Protein AF-A0A945BCZ2-F1 (afdb_monomer)

Foldseek 3Di:
DDDDDDDDDDDDDDDDDDDPPDDWDWDCDDVPDHIDTDDPVVVVVVVPDPDDPVRVVVVVVVVVVVVVLLVVLVCDVVPDPPPVSVVVSVD

Structure (mmCIF, N/CA/C/O backbone):
data_AF-A0A945BCZ2-F1
#
_entry.id   AF-A0A945BCZ2-F1
#
loop_
_atom_site.group_PDB
_atom_site.id
_atom_site.type_symbol
_atom_site.label_atom_id
_a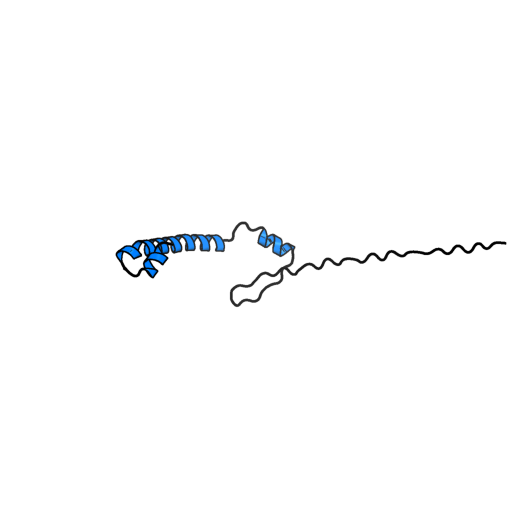tom_site.label_alt_id
_atom_site.label_comp_id
_atom_site.label_asym_id
_atom_site.label_entity_id
_atom_site.label_seq_id
_atom_site.pdbx_PDB_ins_code
_atom_site.Cartn_x
_atom_site.Cartn_y
_atom_site.Cartn_z
_atom_site.occupancy
_atom_site.B_iso_or_equiv
_atom_site.auth_seq_id
_atom_site.auth_comp_id
_atom_site.auth_asym_id
_atom_site.auth_atom_id
_atom_site.pdbx_PDB_model_num
ATOM 1 N N . MET A 1 1 ? 2.364 23.352 -91.811 1.00 39.44 1 MET A N 1
ATOM 2 C CA . MET A 1 1 ? 3.223 23.796 -90.691 1.00 39.44 1 MET A CA 1
ATOM 3 C C . MET A 1 1 ? 2.275 24.405 -89.666 1.00 39.44 1 MET A C 1
ATOM 5 O O . MET A 1 1 ? 1.742 25.468 -89.931 1.00 39.44 1 MET A O 1
ATOM 9 N N . ALA A 1 2 ? 1.690 23.589 -88.781 1.00 42.78 2 ALA A N 1
ATOM 10 C CA . ALA A 1 2 ? 2.104 23.437 -87.374 1.00 42.78 2 ALA A CA 1
ATOM 11 C C . ALA A 1 2 ? 2.303 24.820 -86.723 1.00 42.78 2 ALA A C 1
ATOM 13 O O . ALA A 1 2 ? 3.138 25.582 -87.188 1.00 42.78 2 ALA A O 1
ATOM 14 N N . ILE A 1 3 ? 1.531 25.212 -85.710 1.00 46.00 3 ILE A N 1
ATOM 15 C CA . ILE A 1 3 ? 1.830 24.879 -84.311 1.00 46.00 3 ILE A CA 1
ATOM 16 C C . ILE A 1 3 ? 0.552 25.077 -83.473 1.00 46.00 3 ILE A C 1
ATOM 18 O O . ILE A 1 3 ? -0.002 26.171 -83.431 1.00 46.00 3 ILE A O 1
ATOM 22 N N . ALA A 1 4 ? 0.103 24.017 -82.799 1.00 44.91 4 ALA A N 1
ATOM 23 C CA . ALA A 1 4 ? -0.865 24.089 -81.710 1.00 44.91 4 ALA A CA 1
ATOM 24 C C . ALA A 1 4 ? -0.082 24.118 -80.390 1.00 44.91 4 ALA A C 1
ATOM 26 O O . ALA A 1 4 ? 0.607 23.156 -80.054 1.00 44.91 4 ALA A O 1
ATOM 27 N N . THR A 1 5 ? -0.137 25.229 -79.662 1.00 49.50 5 THR A N 1
ATOM 28 C CA . THR A 1 5 ? 0.479 25.376 -78.339 1.00 49.50 5 THR A CA 1
ATOM 29 C C . THR A 1 5 ? -0.446 24.786 -77.275 1.00 49.50 5 THR A C 1
ATOM 31 O O . THR A 1 5 ? -1.357 25.442 -76.777 1.00 49.50 5 THR A O 1
ATOM 34 N N . LEU A 1 6 ? -0.217 23.516 -76.942 1.00 43.69 6 LEU A N 1
ATOM 35 C CA . LEU A 1 6 ? -0.850 22.825 -75.822 1.00 43.69 6 LEU A CA 1
ATOM 36 C C . LEU A 1 6 ? -0.071 23.150 -74.536 1.00 43.69 6 LEU A C 1
ATOM 38 O O . LEU A 1 6 ? 1.066 22.713 -74.370 1.00 43.69 6 LEU A O 1
ATOM 42 N N . ILE A 1 7 ? -0.666 23.928 -73.630 1.00 54.78 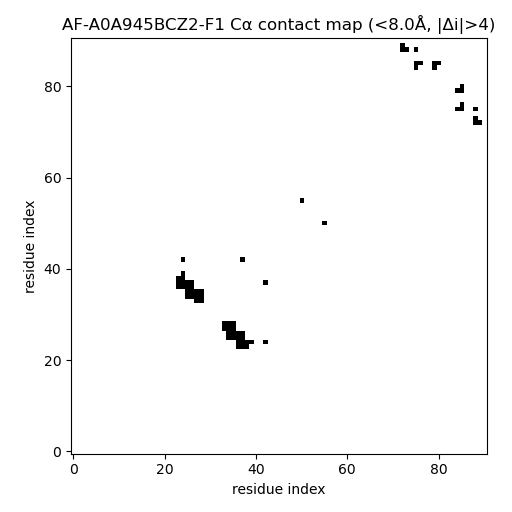7 ILE A N 1
ATOM 43 C CA . ILE A 1 7 ? -0.107 24.176 -72.294 1.00 54.78 7 ILE A CA 1
ATOM 44 C C . ILE A 1 7 ? -0.414 22.950 -71.427 1.00 54.78 7 ILE A C 1
ATOM 46 O O . ILE A 1 7 ? -1.549 22.748 -71.001 1.00 54.78 7 ILE A O 1
ATOM 50 N N . ALA A 1 8 ? 0.596 22.118 -71.178 1.00 52.94 8 ALA A N 1
ATOM 51 C CA . ALA A 1 8 ? 0.515 21.023 -70.219 1.00 52.94 8 ALA A CA 1
ATOM 52 C C . ALA A 1 8 ? 0.790 21.566 -68.807 1.00 52.94 8 ALA A C 1
ATOM 54 O O . ALA A 1 8 ? 1.936 21.830 -68.449 1.00 52.94 8 ALA A O 1
ATOM 55 N N . VAL A 1 9 ? -0.255 21.754 -67.998 1.00 59.22 9 VAL A N 1
ATOM 56 C CA . VAL A 1 9 ? -0.096 22.015 -66.559 1.00 59.22 9 VAL A CA 1
ATOM 57 C C . VAL A 1 9 ? 0.194 20.680 -65.874 1.00 59.22 9 VAL A C 1
ATOM 59 O O . VAL A 1 9 ? -0.706 19.875 -65.655 1.00 59.22 9 VAL A O 1
ATOM 62 N N . SER A 1 10 ? 1.461 20.420 -65.554 1.00 59.81 10 SER A N 1
ATOM 63 C CA . SER A 1 10 ? 1.850 19.292 -64.708 1.00 59.81 10 SER A CA 1
ATOM 64 C C . SER A 1 10 ? 1.598 19.654 -63.244 1.00 59.81 10 SER A C 1
ATOM 66 O O . SER A 1 10 ? 2.404 20.342 -62.617 1.00 59.81 10 SER A O 1
ATOM 68 N N . SER A 1 11 ? 0.472 19.217 -62.683 1.00 61.72 11 SER A N 1
ATOM 69 C CA . SER A 1 11 ? 0.252 19.272 -61.237 1.00 61.72 11 SER A CA 1
ATOM 70 C C . SER A 1 11 ? 1.124 18.210 -60.561 1.00 61.72 11 SER A C 1
ATOM 72 O O . SER A 1 11 ? 0.773 17.030 -60.560 1.00 61.72 11 SER A O 1
ATOM 74 N N . SER A 1 12 ? 2.268 18.611 -60.006 1.00 64.06 12 SER A N 1
ATOM 75 C CA . SER A 1 12 ? 3.055 17.745 -59.124 1.00 64.06 12 SER A CA 1
ATOM 76 C C . SER A 1 12 ? 2.372 17.673 -57.764 1.00 64.06 12 SER A C 1
ATOM 78 O O . SER A 1 12 ? 2.361 18.643 -57.009 1.00 64.06 12 SER A O 1
ATOM 80 N N . TRP A 1 13 ? 1.794 16.516 -57.455 1.00 66.88 13 TRP A N 1
ATOM 81 C CA . TRP A 1 13 ? 1.309 16.211 -56.116 1.00 66.88 13 TRP A CA 1
ATOM 82 C C . TRP A 1 13 ? 2.530 15.958 -55.230 1.00 66.88 13 TRP A C 1
ATOM 84 O O . TRP A 1 13 ? 3.208 14.942 -55.367 1.00 66.88 13 TRP A O 1
ATOM 94 N N . VAL A 1 14 ? 2.848 16.909 -54.354 1.00 67.38 14 VAL A N 1
ATOM 95 C CA . VAL A 1 14 ? 3.833 16.688 -53.293 1.00 67.38 14 VAL A CA 1
ATOM 96 C C . VAL A 1 14 ? 3.137 15.879 -52.206 1.00 67.38 14 VAL A C 1
ATOM 98 O O . VAL A 1 14 ? 2.296 16.399 -51.476 1.00 67.38 14 VAL A O 1
ATOM 101 N N . PHE A 1 15 ? 3.467 14.594 -52.107 1.00 67.12 15 PHE A N 1
ATOM 102 C CA . PHE A 1 15 ? 3.112 13.797 -50.940 1.00 67.12 15 PHE A CA 1
ATOM 103 C C . PHE A 1 15 ? 4.068 14.175 -49.807 1.00 67.12 15 PHE A C 1
ATOM 105 O O . PHE A 1 15 ? 5.272 13.944 -49.902 1.00 67.12 15 PHE A O 1
ATOM 112 N N . ALA A 1 16 ? 3.546 14.789 -48.747 1.00 66.75 16 ALA A N 1
ATOM 113 C CA . ALA A 1 16 ? 4.303 14.979 -47.520 1.00 66.75 16 ALA A CA 1
ATOM 114 C C . ALA A 1 16 ? 4.414 13.630 -46.795 1.00 66.75 16 ALA A C 1
ATOM 116 O O . ALA A 1 16 ? 3.400 13.017 -46.456 1.00 66.75 16 ALA A O 1
ATOM 117 N N . SER A 1 17 ? 5.640 13.166 -46.555 1.00 67.31 17 SER A N 1
ATOM 118 C CA . SER A 1 17 ? 5.888 12.028 -45.671 1.00 67.31 17 SER A CA 1
ATOM 119 C C . SER A 1 17 ? 5.549 12.439 -44.240 1.00 67.31 17 SER A C 1
ATOM 121 O O . SER A 1 17 ? 6.186 13.332 -43.685 1.00 67.31 17 SER A O 1
ATOM 123 N N . ILE A 1 18 ? 4.548 11.800 -43.633 1.00 66.12 18 ILE A N 1
ATOM 124 C CA . ILE A 1 18 ? 4.337 11.907 -42.188 1.00 66.12 18 ILE A CA 1
ATOM 125 C C . ILE A 1 18 ? 5.399 11.033 -41.524 1.00 66.12 18 ILE A C 1
ATOM 127 O O . ILE A 1 18 ? 5.292 9.806 -41.533 1.00 66.12 18 ILE A O 1
ATOM 131 N N . GLU A 1 19 ? 6.436 11.652 -40.961 1.00 66.31 19 GLU A N 1
ATOM 132 C CA . GLU A 1 19 ? 7.304 10.939 -40.030 1.00 66.31 19 GLU A CA 1
ATOM 133 C C . GLU A 1 19 ? 6.487 10.548 -38.799 1.00 66.31 19 GLU A C 1
ATOM 135 O O . GLU A 1 19 ? 5.877 11.384 -38.128 1.00 66.31 19 GLU A O 1
ATOM 140 N N . LYS A 1 20 ? 6.455 9.248 -38.504 1.00 65.00 20 LYS A N 1
ATOM 141 C CA . LYS A 1 20 ? 5.846 8.737 -37.281 1.00 65.00 20 LYS A CA 1
ATOM 142 C C . LYS A 1 20 ? 6.726 9.162 -36.106 1.00 65.00 20 LYS A C 1
ATOM 144 O O . LYS A 1 20 ? 7.704 8.489 -35.793 1.00 65.00 20 LYS A O 1
ATOM 149 N N . ILE A 1 21 ? 6.371 10.262 -35.446 1.00 62.50 21 ILE A N 1
ATOM 150 C CA . ILE A 1 21 ? 6.996 10.654 -34.180 1.00 62.50 21 ILE A CA 1
ATOM 151 C C . ILE A 1 21 ? 6.590 9.609 -33.134 1.00 62.50 21 ILE A C 1
ATOM 153 O O . ILE A 1 21 ? 5.478 9.636 -32.608 1.00 62.50 21 ILE A O 1
ATOM 157 N N . ASN A 1 22 ? 7.469 8.643 -32.865 1.00 72.00 22 ASN A N 1
ATOM 158 C CA . ASN A 1 22 ? 7.278 7.709 -31.761 1.00 72.00 22 ASN A CA 1
ATOM 159 C C . ASN A 1 22 ? 7.579 8.447 -30.452 1.00 72.00 22 ASN A C 1
ATOM 161 O O . ASN A 1 22 ? 8.678 8.971 -30.272 1.00 72.00 22 ASN A O 1
ATOM 165 N N . ALA A 1 23 ? 6.607 8.490 -29.539 1.00 83.62 23 ALA A N 1
ATOM 166 C CA . ALA A 1 23 ? 6.841 9.016 -28.201 1.00 83.62 23 ALA A CA 1
ATOM 167 C C . ALA A 1 23 ? 7.879 8.135 -27.472 1.00 83.62 23 ALA A C 1
ATOM 169 O O . ALA A 1 23 ? 7.800 6.906 -27.577 1.00 83.62 23 ALA A O 1
ATOM 170 N N . PRO A 1 24 ? 8.850 8.725 -26.750 1.00 88.69 24 PRO A N 1
ATOM 171 C CA . PRO A 1 24 ? 9.834 7.952 -26.003 1.00 88.69 24 PRO A CA 1
ATOM 172 C C . PRO A 1 24 ? 9.147 7.167 -24.881 1.00 88.69 24 PRO A C 1
ATOM 174 O O . PRO A 1 24 ? 8.369 7.728 -24.107 1.00 88.69 24 PRO A O 1
ATOM 177 N N . ILE A 1 25 ? 9.446 5.871 -24.780 1.00 91.00 25 ILE A N 1
ATOM 178 C CA . ILE A 1 25 ? 8.986 5.035 -23.669 1.00 91.00 25 ILE A CA 1
ATOM 179 C C . ILE A 1 25 ? 9.971 5.227 -22.522 1.00 91.00 25 ILE A C 1
ATOM 181 O O . ILE A 1 25 ? 11.173 5.047 -22.703 1.00 91.00 25 ILE A O 1
ATOM 185 N N . VAL A 1 26 ? 9.477 5.608 -21.347 1.00 92.50 26 VAL A N 1
ATOM 186 C CA . VAL A 1 26 ? 10.317 5.896 -20.181 1.00 92.50 26 VAL A CA 1
ATOM 187 C C . VAL A 1 26 ? 9.923 4.978 -19.034 1.00 92.50 26 VAL A C 1
ATOM 189 O O . VAL A 1 26 ? 8.759 4.938 -18.644 1.00 92.50 26 VAL A O 1
ATOM 192 N N . GLN A 1 27 ? 10.904 4.274 -18.476 1.00 91.06 27 GLN A N 1
ATOM 193 C CA . GLN A 1 27 ? 10.773 3.518 -17.239 1.00 91.06 27 GLN A CA 1
ATOM 194 C C . GLN A 1 27 ? 11.299 4.369 -16.075 1.00 91.06 27 GLN A C 1
ATOM 196 O O . GLN A 1 27 ? 12.494 4.686 -16.041 1.00 91.06 27 GLN A O 1
ATOM 201 N N . PRO A 1 28 ? 10.441 4.750 -15.113 1.00 91.94 28 PRO A N 1
ATOM 202 C CA . PRO A 1 28 ? 10.893 5.401 -13.893 1.00 91.94 28 PRO A CA 1
ATOM 203 C C . PRO A 1 28 ? 11.868 4.514 -13.111 1.00 91.94 28 PRO A C 1
ATOM 205 O O . PRO A 1 28 ? 11.682 3.299 -13.013 1.00 91.94 28 PRO A O 1
ATOM 208 N N . GLY A 1 29 ? 12.902 5.131 -12.541 1.00 89.38 29 GLY A N 1
ATOM 209 C CA . GLY A 1 29 ? 13.778 4.472 -11.578 1.00 89.38 29 GLY A CA 1
ATOM 210 C C . GLY A 1 29 ? 13.102 4.285 -10.215 1.00 89.38 29 GLY A C 1
ATOM 211 O O . GLY A 1 29 ? 12.020 4.810 -9.949 1.00 89.38 29 GLY A O 1
ATOM 212 N N . ALA A 1 30 ? 13.771 3.559 -9.318 1.00 88.12 30 ALA A N 1
ATOM 213 C CA . ALA A 1 30 ? 13.411 3.531 -7.900 1.00 88.12 30 ALA A CA 1
ATOM 214 C C . ALA A 1 30 ? 13.490 4.944 -7.271 1.00 88.12 30 ALA A C 1
ATOM 216 O O . ALA A 1 30 ? 14.124 5.831 -7.847 1.00 88.12 30 ALA A O 1
ATOM 217 N N . PRO A 1 31 ? 12.909 5.184 -6.079 1.00 89.00 31 PRO A N 1
ATOM 218 C CA . PRO A 1 31 ? 13.032 6.475 -5.403 1.00 89.00 31 PRO A CA 1
ATOM 219 C C . PRO A 1 31 ? 14.495 6.940 -5.297 1.00 89.00 31 PRO A C 1
ATOM 221 O O . PRO A 1 31 ? 15.345 6.230 -4.761 1.00 89.00 31 PRO A O 1
ATOM 224 N N . GLY A 1 32 ? 14.788 8.127 -5.837 1.00 91.75 32 GLY A N 1
ATOM 225 C CA . GLY A 1 32 ? 16.139 8.700 -5.888 1.00 91.75 32 GLY A CA 1
ATOM 226 C C . GLY A 1 32 ? 17.008 8.252 -7.073 1.00 91.75 32 GLY A C 1
ATOM 227 O O . GLY A 1 32 ? 18.127 8.739 -7.204 1.00 91.75 32 GLY A O 1
ATOM 228 N N . GLN A 1 33 ? 16.515 7.366 -7.942 1.00 94.88 33 GLN A N 1
ATOM 229 C CA . GLN A 1 33 ? 17.217 6.912 -9.146 1.00 94.88 33 GLN A CA 1
ATOM 230 C C . GLN A 1 33 ? 16.693 7.616 -10.409 1.00 94.88 33 GLN A C 1
ATOM 232 O O . GLN A 1 33 ? 15.503 7.938 -10.481 1.00 94.88 33 GLN A O 1
ATOM 237 N N . PRO A 1 34 ? 17.553 7.853 -11.420 1.00 94.94 34 PRO A N 1
ATOM 238 C CA . PRO A 1 34 ? 17.137 8.466 -12.676 1.00 94.94 34 PRO A CA 1
ATOM 239 C C . PRO A 1 34 ? 16.253 7.522 -13.505 1.00 94.94 34 PRO A C 1
ATOM 241 O O . PRO A 1 34 ? 16.349 6.297 -13.406 1.00 94.94 34 PRO A O 1
ATOM 244 N N . SER A 1 35 ? 15.410 8.102 -14.360 1.00 94.81 35 SER A N 1
ATOM 245 C CA . SER A 1 35 ? 14.598 7.353 -15.325 1.00 94.81 35 SER A CA 1
ATOM 246 C C . SER A 1 35 ? 15.433 6.831 -16.496 1.00 94.81 35 SER A C 1
ATOM 248 O O . SER A 1 35 ? 16.442 7.429 -16.871 1.00 94.81 35 SER A O 1
ATOM 250 N N . GLN A 1 36 ? 14.973 5.740 -17.108 1.00 92.88 36 GLN A N 1
ATOM 251 C CA . GLN A 1 36 ? 15.593 5.119 -18.279 1.00 92.88 36 GLN A CA 1
ATOM 252 C C . GLN A 1 36 ? 14.661 5.211 -19.490 1.00 92.88 36 GLN A C 1
ATOM 254 O O . GLN A 1 36 ? 13.455 5.009 -19.357 1.00 92.88 36 GLN A O 1
ATOM 259 N N . THR A 1 37 ? 15.206 5.491 -20.674 1.00 93.62 37 THR A N 1
ATOM 260 C CA . THR A 1 37 ? 14.455 5.418 -21.938 1.00 93.62 37 THR A CA 1
ATOM 261 C C . THR A 1 37 ? 14.566 4.006 -22.505 1.00 93.62 37 THR A C 1
ATOM 263 O O . THR A 1 37 ? 15.673 3.485 -22.627 1.00 93.62 37 THR A O 1
ATOM 266 N N . LEU A 1 38 ? 13.437 3.401 -22.865 1.00 92.19 38 LEU A N 1
ATOM 267 C CA . LEU A 1 38 ? 13.354 2.057 -23.430 1.00 92.19 38 LEU A CA 1
ATOM 268 C C . LEU A 1 38 ? 12.985 2.101 -24.915 1.00 92.19 38 LEU A C 1
ATOM 270 O O . LEU A 1 38 ? 12.237 2.975 -25.361 1.00 92.19 38 LEU A O 1
ATOM 274 N N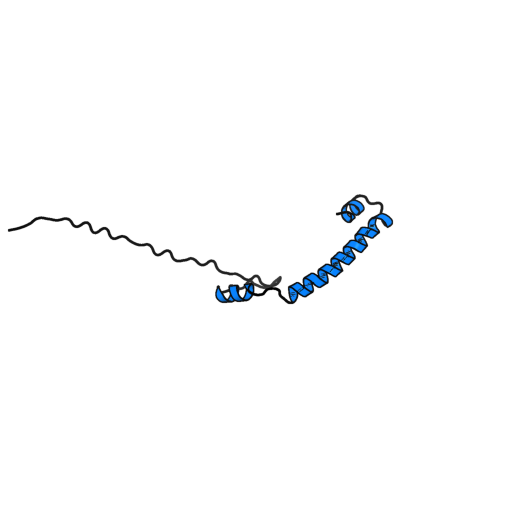 . ASP A 1 39 ? 13.460 1.117 -25.676 1.00 92.12 39 ASP A N 1
ATOM 275 C CA . ASP A 1 39 ? 12.913 0.825 -26.997 1.00 92.12 39 ASP A CA 1
ATOM 276 C C . ASP A 1 39 ? 11.598 0.024 -26.888 1.00 92.12 39 ASP A C 1
ATOM 278 O O . ASP A 1 39 ? 11.276 -0.570 -25.855 1.00 92.12 39 ASP A O 1
ATOM 282 N N . ALA A 1 40 ? 10.828 -0.007 -27.978 1.00 88.81 40 ALA A N 1
ATOM 283 C CA . ALA A 1 40 ? 9.514 -0.647 -28.001 1.00 88.81 40 ALA A CA 1
ATOM 284 C C . ALA A 1 40 ? 9.555 -2.163 -27.747 1.00 88.81 40 ALA A C 1
ATOM 286 O O . ALA A 1 40 ? 8.628 -2.694 -27.139 1.00 88.81 40 ALA A O 1
ATOM 287 N N . THR A 1 41 ? 10.602 -2.865 -28.190 1.00 89.31 41 THR A N 1
ATOM 288 C CA . THR A 1 41 ? 10.700 -4.323 -28.018 1.00 89.31 41 THR A CA 1
ATOM 289 C C . THR A 1 41 ? 10.996 -4.689 -26.570 1.00 89.31 41 THR A C 1
ATOM 291 O O . THR A 1 41 ? 10.324 -5.555 -26.011 1.00 89.31 41 THR A O 1
ATOM 294 N N . THR A 1 42 ? 11.906 -3.959 -25.923 1.00 87.75 42 THR A N 1
ATOM 295 C CA . THR A 1 42 ? 12.202 -4.130 -24.496 1.00 87.75 42 THR A CA 1
ATOM 296 C C . THR A 1 42 ? 10.990 -3.787 -23.629 1.00 87.75 42 THR A C 1
ATOM 298 O O . THR A 1 42 ? 10.660 -4.527 -22.704 1.00 87.75 42 THR A O 1
ATOM 301 N N . ALA A 1 43 ? 10.273 -2.706 -23.952 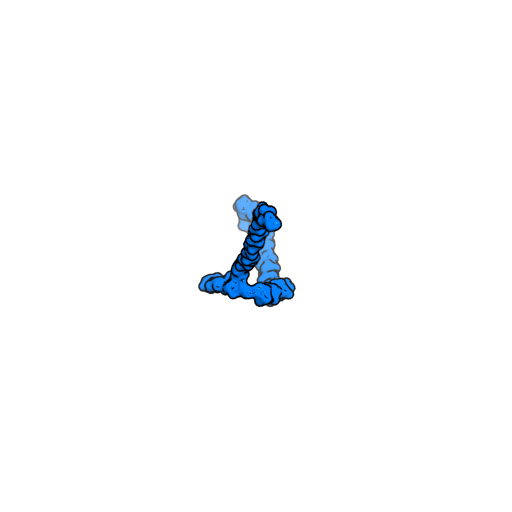1.00 87.00 43 ALA A N 1
ATOM 302 C CA . ALA A 1 43 ? 9.068 -2.318 -23.223 1.00 87.00 43 ALA A CA 1
ATOM 303 C C . ALA A 1 43 ? 7.959 -3.382 -23.296 1.00 87.00 43 ALA A C 1
ATOM 305 O O . ALA A 1 43 ? 7.329 -3.682 -22.282 1.00 87.00 43 ALA A O 1
ATOM 306 N N . LEU A 1 44 ? 7.746 -3.981 -24.474 1.00 86.69 44 LEU A N 1
ATOM 307 C CA . LEU A 1 44 ? 6.781 -5.069 -24.652 1.00 86.69 44 LEU A CA 1
ATOM 308 C C . LEU A 1 44 ? 7.170 -6.311 -23.847 1.00 86.69 44 LEU A C 1
ATOM 310 O O . LEU A 1 44 ? 6.313 -6.889 -23.189 1.00 86.69 44 LEU A O 1
ATOM 314 N N . ALA A 1 45 ? 8.451 -6.686 -23.842 1.00 85.00 45 ALA A N 1
ATOM 315 C CA . ALA A 1 45 ? 8.929 -7.838 -23.079 1.00 85.00 45 ALA A CA 1
ATOM 316 C C . ALA A 1 45 ? 8.742 -7.667 -21.559 1.00 85.00 45 ALA A C 1
ATOM 318 O O . ALA A 1 45 ? 8.424 -8.629 -20.866 1.00 85.00 45 ALA A O 1
ATOM 319 N N . ILE A 1 46 ? 8.907 -6.446 -21.035 1.00 82.06 46 ILE A N 1
ATOM 320 C CA . ILE A 1 46 ? 8.636 -6.139 -19.621 1.00 82.06 46 ILE A CA 1
ATOM 321 C C . ILE A 1 46 ? 7.131 -6.224 -19.326 1.00 82.06 46 ILE A C 1
ATOM 323 O O . ILE A 1 46 ? 6.727 -6.795 -18.311 1.00 82.06 46 ILE A O 1
ATOM 327 N N . ALA A 1 47 ? 6.302 -5.673 -20.217 1.00 78.75 47 ALA A N 1
ATOM 328 C CA . ALA A 1 47 ? 4.848 -5.651 -20.064 1.00 78.75 47 ALA A CA 1
ATOM 329 C C . ALA A 1 47 ? 4.189 -7.038 -20.186 1.00 78.75 47 ALA A C 1
ATOM 331 O O . ALA A 1 47 ? 3.101 -7.230 -19.655 1.00 78.75 47 ALA A O 1
ATOM 332 N N . ASP A 1 48 ? 4.842 -7.999 -20.844 1.00 79.69 48 ASP A N 1
ATOM 333 C CA . ASP A 1 48 ? 4.348 -9.376 -21.006 1.00 79.69 48 ASP A CA 1
ATOM 334 C C . ASP A 1 48 ? 4.522 -10.245 -19.738 1.00 79.69 48 ASP A C 1
ATOM 336 O O . ASP A 1 48 ? 4.179 -11.427 -19.712 1.00 79.69 48 ASP A O 1
ATOM 340 N N . SER A 1 49 ? 5.040 -9.679 -18.643 1.00 73.75 49 SER A N 1
ATOM 341 C CA . SER A 1 49 ? 5.099 -10.371 -17.352 1.00 73.75 49 SER A CA 1
ATOM 342 C C . SER A 1 49 ? 3.745 -10.315 -16.627 1.00 73.75 49 SER A C 1
ATOM 344 O O . SER A 1 49 ? 3.173 -9.248 -16.431 1.00 73.75 49 SER A O 1
ATOM 346 N N . SER A 1 50 ? 3.203 -11.469 -16.211 1.00 82.81 50 SER A N 1
ATOM 347 C CA . SER A 1 50 ? 1.903 -11.517 -15.512 1.00 82.81 50 SER A CA 1
ATOM 348 C C . SER A 1 50 ? 1.952 -10.889 -14.116 1.00 82.81 50 SER A C 1
ATOM 350 O O . SER A 1 50 ? 1.043 -10.164 -13.726 1.00 82.81 50 SER A O 1
ATOM 352 N N . TYR A 1 51 ? 2.993 -11.203 -13.347 1.00 87.00 51 TYR A N 1
ATOM 353 C CA . TYR A 1 51 ? 3.279 -10.616 -12.042 1.00 87.00 51 TYR A CA 1
ATOM 354 C C . TYR A 1 51 ? 4.756 -10.826 -11.719 1.00 87.00 51 TYR A C 1
ATOM 356 O O . TYR A 1 51 ? 5.395 -11.775 -12.181 1.00 87.00 51 TYR A O 1
ATOM 364 N N . THR A 1 52 ? 5.299 -9.949 -10.891 1.00 87.31 52 THR A N 1
ATOM 365 C CA . THR A 1 52 ? 6.666 -10.032 -10.389 1.00 87.31 52 THR A CA 1
ATOM 366 C C . THR A 1 52 ? 6.691 -10.686 -9.009 1.00 87.31 52 THR A C 1
ATOM 368 O O . THR A 1 52 ? 5.683 -10.775 -8.304 1.00 87.31 52 THR A O 1
ATOM 371 N N . SER A 1 53 ? 7.869 -11.130 -8.568 1.00 91.38 53 SER A N 1
ATOM 372 C CA . SER A 1 53 ? 8.038 -11.559 -7.177 1.00 91.38 53 SER A CA 1
ATOM 373 C C . SER A 1 53 ? 7.731 -10.419 -6.200 1.00 91.38 53 SER A C 1
ATOM 375 O O . SER A 1 53 ? 7.165 -10.677 -5.140 1.00 91.38 53 SER A O 1
ATOM 377 N N . ALA A 1 54 ? 8.050 -9.169 -6.550 1.00 90.56 54 ALA A N 1
ATOM 378 C CA . ALA A 1 54 ? 7.762 -8.004 -5.720 1.00 90.56 54 ALA A CA 1
ATOM 379 C C . ALA A 1 54 ? 6.254 -7.829 -5.478 1.00 90.56 54 ALA A C 1
ATOM 381 O O . ALA A 1 54 ? 5.864 -7.572 -4.341 1.00 90.56 54 ALA A O 1
ATOM 382 N N . ASP A 1 55 ? 5.415 -8.069 -6.490 1.00 93.44 55 ASP A N 1
ATOM 383 C CA . ASP A 1 55 ? 3.952 -7.999 -6.357 1.00 93.44 55 ASP A CA 1
ATOM 384 C C . ASP A 1 55 ? 3.430 -9.022 -5.343 1.00 93.44 55 ASP A C 1
ATOM 386 O O . ASP A 1 55 ? 2.618 -8.697 -4.477 1.00 93.44 55 ASP A O 1
ATOM 390 N N . VAL A 1 56 ? 3.949 -10.254 -5.390 1.00 95.94 56 VAL A N 1
ATOM 391 C CA . VAL A 1 56 ? 3.571 -11.315 -4.444 1.00 95.94 56 VAL A CA 1
ATOM 392 C C . VAL A 1 56 ? 3.951 -10.931 -3.015 1.00 95.94 56 VAL A C 1
ATOM 394 O O . VAL A 1 56 ? 3.113 -11.018 -2.117 1.00 95.94 56 VAL A O 1
ATOM 397 N N . HIS A 1 57 ? 5.185 -10.471 -2.796 1.00 97.44 57 HIS A N 1
ATOM 398 C CA . HIS A 1 57 ? 5.646 -10.076 -1.462 1.00 97.44 57 HIS A CA 1
ATOM 399 C C . HIS A 1 57 ? 4.881 -8.856 -0.938 1.00 97.44 57 HIS A C 1
ATOM 401 O O . HIS A 1 57 ? 4.508 -8.829 0.236 1.00 97.44 57 HIS A O 1
ATOM 407 N N . PHE A 1 58 ? 4.606 -7.874 -1.802 1.00 96.69 58 PHE A N 1
ATOM 408 C CA . PHE A 1 58 ? 3.801 -6.708 -1.457 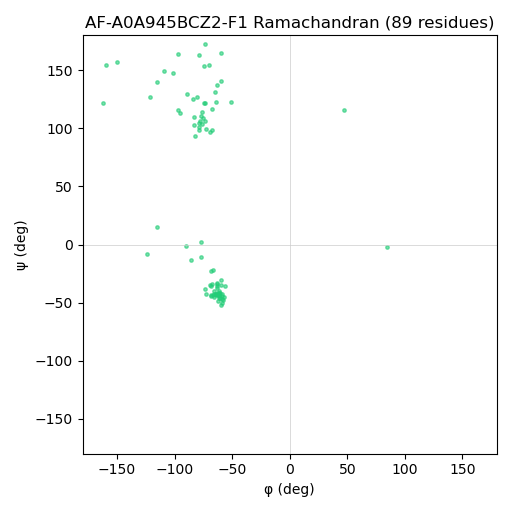1.00 96.69 58 PHE A CA 1
ATOM 409 C C . PHE A 1 58 ? 2.399 -7.128 -1.017 1.00 96.69 58 PHE A C 1
ATOM 411 O O . PHE A 1 58 ? 1.972 -6.773 0.080 1.00 96.69 58 PHE A O 1
ATOM 418 N N . MET A 1 59 ? 1.706 -7.941 -1.817 1.00 98.00 59 MET A N 1
ATOM 419 C CA . MET A 1 59 ? 0.349 -8.389 -1.503 1.00 98.00 59 MET A CA 1
ATOM 420 C C . MET A 1 59 ? 0.304 -9.247 -0.236 1.00 98.00 59 MET A C 1
ATOM 422 O O . MET A 1 59 ? -0.549 -9.020 0.619 1.00 98.00 59 MET A O 1
ATOM 426 N N . GLN A 1 60 ? 1.242 -10.183 -0.057 1.00 98.19 60 GLN A N 1
ATOM 427 C CA . GLN A 1 60 ? 1.346 -10.978 1.171 1.00 98.19 60 GLN A CA 1
ATOM 428 C C . GLN A 1 60 ? 1.557 -10.088 2.401 1.00 98.19 60 GLN A C 1
ATOM 430 O O . GLN A 1 60 ? 0.834 -10.225 3.387 1.00 98.19 60 GLN A O 1
ATOM 435 N N . GLY A 1 61 ? 2.482 -9.126 2.332 1.00 98.31 61 GLY A N 1
ATOM 436 C CA . GLY A 1 61 ? 2.698 -8.157 3.405 1.00 98.31 61 GLY A CA 1
ATOM 437 C C . GLY A 1 61 ? 1.458 -7.306 3.688 1.00 98.31 61 GLY A C 1
ATOM 438 O O . GLY A 1 61 ? 1.091 -7.106 4.847 1.00 98.31 61 GLY A O 1
ATOM 439 N N . MET A 1 62 ? 0.763 -6.858 2.640 1.00 98.62 62 MET A N 1
A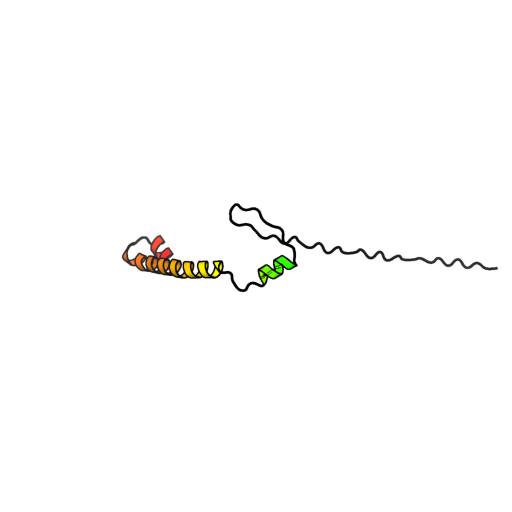TOM 440 C CA . MET A 1 62 ? -0.447 -6.050 2.771 1.00 98.62 62 MET A CA 1
ATOM 441 C C . MET A 1 62 ? -1.619 -6.820 3.371 1.00 98.62 62 MET A C 1
ATOM 443 O O . MET A 1 62 ? -2.362 -6.230 4.152 1.00 98.62 62 MET A O 1
ATOM 447 N N . ILE A 1 63 ? -1.757 -8.121 3.108 1.00 98.44 63 ILE A N 1
ATOM 448 C CA . ILE A 1 63 ? -2.775 -8.957 3.761 1.00 98.44 63 ILE A CA 1
ATOM 449 C C . ILE A 1 63 ? -2.585 -8.939 5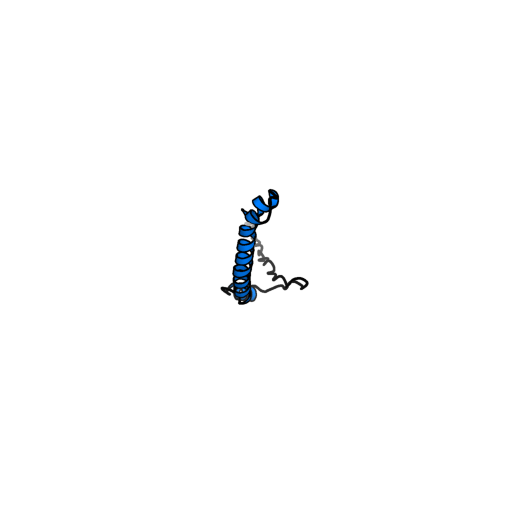.284 1.00 98.44 63 ILE A C 1
ATOM 451 O O . ILE A 1 63 ? -3.528 -8.646 6.022 1.00 98.44 63 ILE A O 1
ATOM 455 N N . LEU A 1 64 ? -1.365 -9.197 5.768 1.00 98.38 64 LEU A N 1
ATOM 456 C CA . LEU A 1 64 ? -1.070 -9.186 7.206 1.00 98.38 64 LEU A CA 1
ATOM 457 C C . LEU A 1 64 ? -1.207 -7.785 7.819 1.00 98.38 64 LEU A C 1
ATOM 459 O O . LEU A 1 64 ? -1.800 -7.642 8.889 1.00 98.38 64 LEU A O 1
ATOM 463 N N . HIS A 1 65 ? -0.707 -6.754 7.134 1.00 98.62 65 HIS A N 1
ATOM 464 C CA . HIS A 1 65 ? -0.822 -5.363 7.572 1.00 98.62 65 HIS A CA 1
ATOM 465 C C . HIS A 1 65 ? -2.289 -4.942 7.759 1.00 98.62 65 HIS A C 1
ATOM 467 O O . HIS A 1 65 ? -2.661 -4.409 8.804 1.00 98.62 65 HIS A O 1
ATOM 473 N N . HIS A 1 66 ? -3.156 -5.236 6.785 1.00 98.44 66 HIS A N 1
ATOM 474 C CA . HIS A 1 66 ? -4.579 -4.897 6.878 1.00 98.44 66 HIS A CA 1
ATOM 475 C C . HIS A 1 66 ? -5.302 -5.739 7.930 1.00 98.44 66 HIS A C 1
ATOM 477 O O . HIS A 1 66 ? -6.168 -5.226 8.636 1.00 98.44 66 HIS A O 1
ATOM 483 N N . HIS A 1 67 ? -4.923 -7.008 8.105 1.00 98.44 67 HIS A N 1
ATOM 484 C CA . HIS A 1 67 ? -5.456 -7.817 9.198 1.00 98.44 67 HIS A CA 1
ATOM 485 C C . HIS A 1 67 ? -5.156 -7.186 10.568 1.00 98.44 67 HIS A C 1
ATOM 487 O O . HIS A 1 67 ? -6.050 -7.081 11.412 1.00 98.44 67 HIS A O 1
ATOM 493 N N . GLN A 1 68 ? -3.925 -6.709 10.782 1.00 98.31 68 GLN A N 1
ATOM 494 C CA . GLN A 1 68 ? -3.562 -5.981 11.997 1.00 98.31 68 GLN A CA 1
ATOM 495 C C . GLN A 1 68 ? -4.364 -4.681 12.146 1.00 98.31 68 GLN A C 1
ATOM 497 O O . GLN A 1 68 ? -4.871 -4.410 13.235 1.00 98.31 68 GLN A O 1
ATOM 502 N N . ALA A 1 69 ? -4.527 -3.907 11.069 1.00 98.25 69 ALA A N 1
ATOM 503 C CA . ALA A 1 69 ? -5.331 -2.686 11.086 1.00 98.25 69 ALA A CA 1
ATOM 504 C C . ALA A 1 69 ? -6.778 -2.967 11.531 1.00 98.25 69 ALA A C 1
ATOM 506 O O . ALA A 1 69 ? -7.279 -2.306 12.436 1.00 98.25 69 ALA A O 1
ATOM 507 N N . LEU A 1 70 ? -7.411 -4.022 11.005 1.00 98.06 70 LEU A N 1
ATOM 508 C CA . LEU A 1 70 ? -8.763 -4.430 11.408 1.00 98.06 70 LEU A CA 1
ATOM 509 C C . LEU A 1 70 ? -8.851 -4.847 12.881 1.00 98.06 70 LEU A C 1
ATOM 511 O O . LEU A 1 70 ? -9.855 -4.581 13.542 1.00 98.06 70 LEU A O 1
ATOM 515 N N . LEU A 1 71 ? -7.829 -5.527 13.413 1.00 98.06 71 LEU A N 1
ATOM 516 C CA . LEU A 1 71 ? -7.775 -5.830 14.846 1.00 98.06 71 LEU A CA 1
ATOM 517 C C . LEU A 1 71 ? -7.748 -4.544 15.672 1.00 98.06 71 LEU A C 1
ATOM 519 O O . LEU A 1 71 ? -8.493 -4.440 16.641 1.00 98.06 71 LEU A O 1
ATOM 523 N N . MET A 1 72 ? -6.947 -3.560 15.268 1.00 98.12 72 MET A N 1
ATOM 524 C CA . MET A 1 72 ? -6.868 -2.281 15.967 1.00 98.12 72 MET A CA 1
ATOM 525 C C . MET A 1 72 ? -8.174 -1.490 15.897 1.00 98.12 72 MET A C 1
ATOM 527 O O . MET A 1 72 ? -8.638 -1.024 16.937 1.00 98.12 72 MET A O 1
ATOM 531 N N . SER A 1 73 ? -8.798 -1.401 14.720 1.00 98.19 73 SER A N 1
ATOM 532 C CA . SER A 1 73 ? -10.080 -0.712 14.544 1.00 98.19 73 SER A CA 1
ATOM 533 C C . SER A 1 73 ? -11.178 -1.309 15.427 1.00 98.19 73 SER A C 1
ATOM 535 O O . SER A 1 73 ? -11.902 -0.577 16.094 1.00 98.19 73 SER A O 1
ATOM 537 N N . ARG A 1 74 ? -11.258 -2.644 15.529 1.00 97.56 74 ARG A N 1
ATOM 538 C CA . ARG A 1 74 ? -12.251 -3.318 16.389 1.00 97.56 74 ARG A CA 1
ATOM 539 C C . ARG A 1 74 ? -12.082 -3.005 17.876 1.00 97.56 74 ARG A C 1
ATOM 541 O O . ARG A 1 74 ? -13.070 -2.923 18.595 1.00 97.56 74 ARG A O 1
ATOM 548 N N . LEU A 1 75 ? -10.847 -2.798 18.330 1.00 98.19 75 LEU A N 1
ATOM 549 C CA . LEU A 1 75 ? -10.545 -2.489 19.730 1.00 98.19 75 LEU A CA 1
ATOM 550 C C . LEU A 1 75 ? -10.864 -1.036 20.108 1.00 98.19 75 LEU A C 1
ATOM 552 O O . LEU A 1 75 ? -10.816 -0.709 21.291 1.00 98.19 75 LEU A O 1
ATOM 556 N N . ALA A 1 76 ? -11.154 -0.159 19.140 1.00 98.19 76 ALA A N 1
ATOM 557 C CA . ALA A 1 76 ? -11.371 1.262 19.398 1.00 98.19 76 ALA A CA 1
ATOM 558 C C . ALA A 1 76 ? -12.572 1.509 20.326 1.00 98.19 76 ALA A C 1
ATOM 560 O O . ALA A 1 76 ? -12.430 2.234 21.308 1.00 98.19 76 ALA A O 1
ATOM 561 N N . SER A 1 77 ? -13.710 0.850 20.073 1.00 96.31 77 SER A N 1
ATOM 562 C CA . SER A 1 77 ? -14.944 1.029 20.864 1.00 96.31 77 SER A CA 1
ATOM 563 C C . SER A 1 77 ? -14.793 0.682 22.350 1.00 96.31 77 SER A C 1
ATOM 565 O O . SER A 1 77 ? -15.405 1.327 23.195 1.00 96.31 77 SER A O 1
ATOM 567 N N . ASP A 1 78 ? -13.910 -0.263 22.678 1.00 97.94 78 ASP A N 1
ATOM 568 C CA . ASP A 1 78 ? -13.647 -0.683 24.059 1.00 97.94 78 ASP A CA 1
ATOM 569 C C . ASP A 1 78 ? -12.596 0.189 24.768 1.00 97.94 78 ASP A C 1
ATOM 571 O O . ASP A 1 78 ? -12.393 0.069 25.977 1.00 97.94 78 ASP A O 1
ATOM 575 N N . ARG A 1 79 ? -11.849 1.017 24.025 1.00 97.88 79 ARG A N 1
ATOM 576 C CA . ARG A 1 79 ? -10.614 1.659 24.517 1.00 97.88 79 ARG A CA 1
ATOM 577 C C . ARG A 1 79 ? -10.603 3.174 24.417 1.00 97.88 79 ARG A C 1
ATOM 579 O O . ARG A 1 79 ? -9.682 3.804 24.936 1.00 97.88 79 ARG A O 1
ATOM 586 N N . THR A 1 80 ? -11.585 3.775 23.761 1.00 97.62 80 THR A N 1
ATOM 587 C CA . THR A 1 80 ? -11.724 5.226 23.696 1.00 97.62 80 THR A CA 1
ATOM 588 C C . THR A 1 80 ? -13.183 5.636 23.560 1.00 97.62 80 THR A C 1
ATOM 590 O O 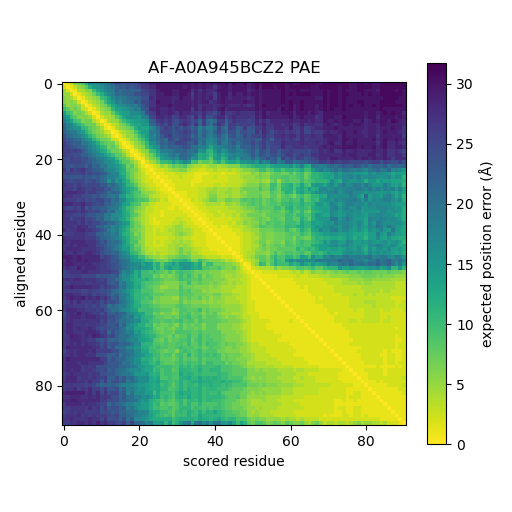. THR A 1 80 ? -14.015 4.878 23.080 1.00 97.62 80 THR A O 1
ATOM 593 N N . ASN A 1 81 ? -13.476 6.866 23.964 1.00 97.50 81 ASN A N 1
ATOM 594 C CA . ASN A 1 81 ? -14.742 7.557 23.737 1.00 97.50 81 ASN A CA 1
ATOM 595 C C . ASN A 1 81 ? -14.564 8.787 22.823 1.00 97.50 81 ASN A C 1
ATOM 597 O O . ASN A 1 81 ? -15.418 9.665 22.791 1.00 97.50 81 ASN A O 1
ATOM 601 N N . ASN A 1 82 ? -13.427 8.907 22.126 1.00 98.44 82 ASN A N 1
ATOM 602 C CA . ASN A 1 82 ? -13.212 9.994 21.176 1.00 98.44 82 ASN A CA 1
ATOM 603 C C . ASN A 1 82 ? -13.973 9.711 19.876 1.00 98.44 82 ASN A C 1
ATOM 605 O O . ASN A 1 82 ? -13.573 8.847 19.097 1.00 98.44 82 ASN A O 1
ATOM 609 N N . GLU A 1 83 ? -15.017 10.493 19.622 1.00 98.12 83 GLU A N 1
ATOM 610 C CA . GLU A 1 83 ? -15.913 10.317 18.474 1.00 98.12 83 GLU A CA 1
ATOM 611 C C . GLU A 1 83 ? -15.194 10.335 17.116 1.00 98.12 83 GLU A C 1
ATOM 613 O O . GLU A 1 83 ? -15.533 9.553 16.234 1.00 98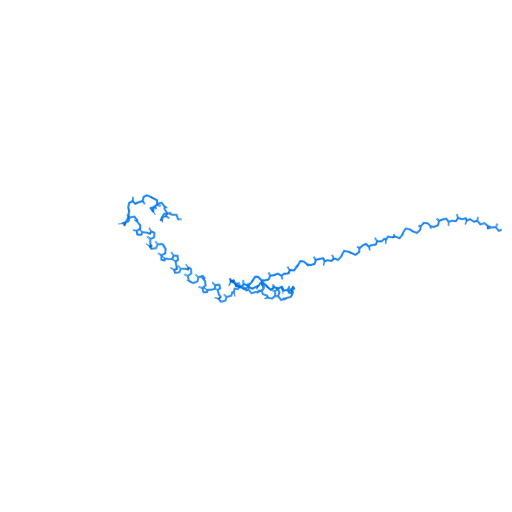.12 83 GLU A O 1
ATOM 618 N N . ASN A 1 84 ? -14.144 11.148 16.946 1.00 98.19 84 ASN A N 1
ATOM 619 C CA . ASN A 1 84 ? -13.385 11.179 15.688 1.00 98.19 84 ASN A CA 1
ATOM 620 C C . ASN A 1 84 ? -12.607 9.877 15.458 1.00 98.19 84 ASN A C 1
ATOM 622 O O . ASN A 1 84 ? -12.448 9.431 14.325 1.00 98.19 84 ASN A O 1
ATOM 626 N N . VAL A 1 85 ? -12.099 9.270 16.534 1.00 97.81 85 VAL A N 1
ATOM 627 C CA . VAL A 1 85 ? -11.371 7.996 16.459 1.00 97.81 85 VAL A CA 1
ATOM 628 C C . VAL A 1 85 ? -12.342 6.846 16.202 1.00 97.81 85 VAL A C 1
ATOM 630 O O . VAL A 1 85 ? -12.022 5.947 15.429 1.00 97.81 85 VAL A O 1
ATOM 633 N N . LEU A 1 86 ? -13.527 6.887 16.814 1.00 98.12 86 LEU A N 1
ATOM 634 C CA . LEU A 1 86 ? -14.580 5.897 16.599 1.00 98.12 86 LEU A CA 1
ATOM 635 C C . LEU A 1 86 ? -15.134 5.954 15.168 1.00 98.12 86 LEU A C 1
ATOM 637 O O . LEU A 1 86 ? -15.257 4.906 14.537 1.00 98.12 86 LEU A O 1
ATOM 641 N N . ASP A 1 87 ? -15.384 7.153 14.630 1.00 98.00 87 ASP A N 1
ATOM 642 C CA . ASP A 1 87 ? -15.781 7.334 13.226 1.00 98.00 87 ASP A CA 1
ATOM 643 C C . ASP A 1 87 ? -14.699 6.811 12.274 1.00 98.00 87 ASP A C 1
ATOM 645 O O . ASP A 1 87 ? -15.002 6.050 11.358 1.00 98.00 87 ASP A O 1
ATOM 649 N N . LEU A 1 88 ? -13.426 7.143 12.521 1.00 97.75 88 LEU A N 1
ATOM 650 C CA . LEU A 1 88 ? -12.318 6.662 11.695 1.00 97.75 88 LEU A CA 1
ATOM 651 C C . LEU A 1 88 ? -12.189 5.133 11.723 1.00 97.75 88 LEU A C 1
ATOM 653 O O . LEU A 1 88 ? -11.946 4.524 10.688 1.00 97.75 88 LEU A O 1
ATOM 657 N N . ALA A 1 89 ? -12.349 4.510 12.891 1.00 97.62 89 ALA A N 1
ATOM 658 C CA . ALA A 1 89 ? -12.249 3.061 13.035 1.00 97.62 89 ALA A CA 1
ATOM 659 C C . ALA A 1 89 ? -13.381 2.296 12.319 1.00 97.62 89 ALA A C 1
ATOM 661 O O . ALA A 1 89 ? -13.211 1.113 12.024 1.00 97.62 89 ALA A O 1
ATOM 662 N N . GLY A 1 90 ? -14.522 2.945 12.059 1.00 94.25 90 GLY A N 1
ATOM 663 C CA . GLY A 1 90 ? -15.686 2.355 11.391 1.00 94.25 90 GLY A CA 1
ATOM 664 C C . GLY A 1 90 ? -15.711 2.480 9.862 1.00 94.25 90 GLY A C 1
ATOM 665 O O . GLY A 1 90 ? -16.669 2.005 9.251 1.00 94.25 90 GLY A O 1
ATOM 666 N N . ARG A 1 91 ? -14.711 3.125 9.253 1.00 92.19 91 ARG A N 1
ATOM 667 C CA . ARG A 1 91 ? -14.583 3.328 7.798 1.00 92.19 91 ARG A CA 1
ATOM 668 C C . ARG A 1 91 ? -13.699 2.266 7.155 1.00 92.19 91 ARG A C 1
ATOM 670 O O . ARG A 1 91 ? -14.030 1.879 6.014 1.00 92.19 91 ARG A O 1
#

Secondary structure (DSSP, 8-state):
---------------------PPPEEEPPSTTSPPEEE-HHHHHHHHT-S--HHHHHHHHHHHHHHHHHHHHHHTHHHH---HHHHHHHT-

Sequence (91 aa):
MAIATLIAVSSSWVFASIEKINAPIVQPGAPGQPSQTLDATTALAIADSSYTSADVHFMQGMILHHHQALLMSRLASDRTNNENVLDLAGR

Mean predicted aligned error: 13.28 Å

Radius of gyration: 33.17 Å; Cα contacts (8 Å, |Δi|>4): 34; chains: 1; bounding box: 33×37×115 Å

Solvent-accessible surface area (backbone atoms only — not comparable to full-atom values): 6052 Å² total; per-residue (Å²): 133,86,84,84,88,77,85,79,82,79,81,78,82,81,79,79,81,80,77,81,82,73,78,84,44,71,47,79,42,60,96,97,47,73,67,44,81,48,57,73,70,62,49,49,62,62,65,70,53,91,73,54,72,64,56,54,53,49,52,56,52,48,53,55,52,50,52,51,49,53,55,54,32,66,49,36,74,84,71,52,86,53,64,72,59,48,56,62,46,74,110

pLDDT: mean 84.9, std 16.45, range [39.44, 98.62]